Protein AF-A0A2D9XLA2-F1 (afdb_monomer_lite)

pLDDT: mean 77.47, std 13.96, range [51.5, 96.69]

Foldseek 3Di:
DDPVVVVLVVVLVCLLCVVVVVVVVVVVVVCVVDPDQFDDDPNDTHPFDCDDDLQDDGVVLVVCVDDPNNCVRPPPPPPDPVVVVVVVVVVVVCVVDPVVVSCCCVVVPVVSVVVSVVVSVVVVVVVVVVVVVVVD

Secondary structure (DSSP, 8-state):
--HHHHHHHHHHHHHHHHHHHHHHHHHHHHHHH--PPPEEETTEEESS--S--SSS--HHHHH--SSSSHHHHH--S---HHHHHHHHHHHHHHHTS-HHHHHIIIIIIIHHHHHHHHHHHHHHHHHHHHHHHTT-

Radius of gyration: 21.84 Å; chains: 1; bounding box: 56×39×60 Å

Structure (mmCIF, N/CA/C/O backbone):
data_AF-A0A2D9XLA2-F1
#
_entry.id   AF-A0A2D9XLA2-F1
#
loop_
_atom_site.group_PDB
_atom_site.id
_atom_site.type_symbol
_atom_site.label_atom_id
_atom_site.label_alt_id
_atom_site.label_comp_id
_atom_site.label_asym_id
_atom_site.label_entity_id
_atom_site.label_seq_id
_atom_site.pdbx_PDB_ins_code
_atom_site.Cartn_x
_atom_site.Cartn_y
_atom_site.Cartn_z
_atom_site.occupancy
_atom_site.B_iso_or_equiv
_atom_site.auth_seq_id
_atom_site.auth_comp_id
_atom_site.auth_asym_id
_atom_site.auth_atom_id
_atom_site.pdbx_PDB_model_num
ATOM 1 N N . MET A 1 1 ? -2.606 -6.825 31.575 1.00 60.84 1 MET A N 1
ATOM 2 C CA . MET A 1 1 ? -3.112 -6.131 30.365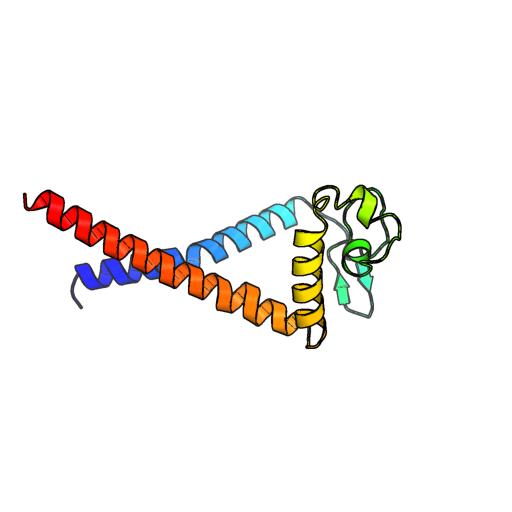 1.00 60.84 1 MET A CA 1
ATOM 3 C C . MET A 1 1 ? -4.543 -6.586 30.116 1.00 60.84 1 MET A C 1
ATOM 5 O O . MET A 1 1 ? -4.752 -7.790 30.022 1.00 60.84 1 MET A O 1
ATOM 9 N N . ASP A 1 2 ? -5.497 -5.656 30.067 1.00 83.44 2 ASP A N 1
ATOM 10 C CA . ASP A 1 2 ? -6.936 -5.933 29.917 1.00 83.44 2 ASP A CA 1
ATOM 11 C C . ASP A 1 2 ? -7.262 -6.727 28.627 1.00 83.44 2 ASP A C 1
ATOM 13 O O . ASP A 1 2 ? -6.584 -6.597 27.599 1.00 83.44 2 ASP A O 1
ATOM 17 N N . GLN A 1 3 ? -8.306 -7.559 28.672 1.00 83.75 3 GLN A N 1
ATOM 18 C CA . GLN A 1 3 ? -8.776 -8.388 27.562 1.00 83.75 3 GLN A CA 1
ATOM 19 C C . GLN A 1 3 ? -9.161 -7.534 26.343 1.00 83.75 3 GLN A C 1
ATOM 21 O O . GLN A 1 3 ? -8.886 -7.928 25.204 1.00 83.75 3 GLN A O 1
ATOM 26 N N . ALA A 1 4 ? -9.738 -6.346 26.558 1.00 82.94 4 ALA A N 1
ATOM 27 C CA . ALA A 1 4 ? -10.071 -5.422 25.474 1.00 82.94 4 ALA A CA 1
ATOM 28 C C . ALA A 1 4 ? -8.813 -4.836 24.808 1.00 82.94 4 ALA A C 1
ATOM 30 O O . ALA A 1 4 ? -8.725 -4.780 23.577 1.00 82.94 4 ALA A O 1
ATOM 31 N N . ALA A 1 5 ? -7.802 -4.477 25.605 1.00 86.31 5 ALA A N 1
ATOM 32 C CA . ALA A 1 5 ? -6.518 -3.999 25.097 1.00 86.31 5 ALA A CA 1
ATOM 33 C C . ALA A 1 5 ? -5.802 -5.074 24.259 1.00 86.31 5 ALA A C 1
ATOM 35 O O . ALA A 1 5 ? -5.314 -4.783 23.166 1.00 86.31 5 ALA A O 1
ATOM 36 N N . ARG A 1 6 ? -5.822 -6.339 24.706 1.00 90.81 6 ARG A N 1
ATOM 37 C CA . ARG A 1 6 ? -5.232 -7.468 23.966 1.00 90.81 6 ARG A CA 1
ATOM 38 C C . ARG A 1 6 ? -5.906 -7.692 22.610 1.00 90.81 6 ARG A C 1
ATOM 40 O O . ARG A 1 6 ? -5.212 -7.802 21.601 1.00 90.81 6 ARG A O 1
ATOM 47 N N . LYS A 1 7 ? -7.244 -7.700 22.558 1.00 90.56 7 LYS A N 1
ATOM 48 C CA . LYS A 1 7 ? -8.001 -7.842 21.297 1.00 90.56 7 LYS A CA 1
ATOM 49 C C . LYS A 1 7 ? -7.679 -6.720 20.306 1.00 90.56 7 LYS A C 1
ATOM 51 O O . LYS A 1 7 ? -7.543 -6.972 19.111 1.00 90.56 7 LYS A O 1
ATOM 56 N N . LYS A 1 8 ? -7.518 -5.488 20.800 1.00 90.81 8 LYS A N 1
ATOM 57 C CA . LYS A 1 8 ? -7.163 -4.327 19.974 1.00 90.81 8 LYS A CA 1
ATOM 58 C C . LYS A 1 8 ? -5.767 -4.456 19.364 1.00 90.81 8 LYS A C 1
ATOM 60 O O . LYS A 1 8 ? -5.614 -4.175 18.179 1.00 90.81 8 LYS A O 1
ATOM 65 N N . ILE A 1 9 ? -4.781 -4.896 20.148 1.00 92.56 9 ILE A N 1
ATOM 66 C CA . ILE A 1 9 ? -3.413 -5.120 19.660 1.00 92.56 9 ILE A CA 1
ATOM 67 C C . ILE A 1 9 ? -3.416 -6.189 18.568 1.00 92.56 9 ILE A C 1
ATOM 69 O O . ILE A 1 9 ? -2.957 -5.912 17.468 1.00 92.56 9 ILE A O 1
ATOM 73 N N . ILE A 1 10 ? -4.027 -7.351 18.825 1.00 94.19 10 ILE A N 1
ATOM 74 C CA . ILE A 1 10 ? -4.099 -8.452 17.852 1.00 94.19 10 ILE A CA 1
ATOM 75 C C . ILE A 1 10 ? -4.731 -7.983 16.537 1.00 94.19 10 ILE A C 1
ATOM 77 O O . ILE A 1 10 ? -4.150 -8.173 15.471 1.00 94.19 10 ILE A O 1
ATOM 81 N N . ARG A 1 11 ? -5.889 -7.311 16.602 1.00 94.25 11 ARG A N 1
ATOM 82 C CA . ARG A 1 11 ? -6.565 -6.763 15.417 1.00 94.25 11 ARG A CA 1
ATOM 83 C C . ARG A 1 11 ? -5.648 -5.829 14.626 1.00 94.25 11 ARG A C 1
ATOM 85 O O . ARG A 1 11 ? -5.551 -5.951 13.412 1.00 94.25 11 ARG A O 1
ATOM 92 N N . ASN A 1 12 ? -5.002 -4.888 15.308 1.00 94.38 12 ASN A N 1
ATOM 93 C CA . ASN A 1 12 ? -4.141 -3.898 14.673 1.00 94.38 12 ASN A CA 1
ATOM 94 C C . ASN A 1 12 ? -2.917 -4.560 14.014 1.00 94.38 12 ASN A C 1
ATOM 96 O O . ASN A 1 12 ? -2.604 -4.251 12.868 1.00 94.38 12 ASN A O 1
ATOM 100 N N . THR A 1 13 ? -2.287 -5.526 14.686 1.00 94.44 13 THR A N 1
ATOM 101 C CA . THR A 1 13 ? -1.173 -6.308 14.133 1.00 94.44 13 THR A CA 1
ATOM 102 C C . THR A 1 13 ? -1.593 -7.108 12.901 1.00 94.44 13 THR A C 1
ATOM 104 O O . THR A 1 13 ? -0.884 -7.089 11.900 1.00 94.44 13 THR A O 1
ATOM 107 N N . ILE A 1 14 ? -2.761 -7.760 12.926 1.00 95.19 14 ILE A N 1
ATOM 108 C CA . ILE A 1 14 ? -3.282 -8.496 11.763 1.00 95.19 14 ILE A CA 1
ATOM 109 C C . ILE A 1 14 ? -3.512 -7.550 10.582 1.00 95.19 14 ILE A C 1
ATOM 111 O O . ILE A 1 14 ? -3.100 -7.864 9.471 1.00 95.19 14 ILE A O 1
ATOM 115 N N . ILE A 1 15 ? -4.129 -6.386 10.815 1.00 94.44 15 ILE A N 1
ATOM 116 C CA . ILE A 1 15 ? -4.367 -5.382 9.766 1.00 94.44 15 ILE A CA 1
ATOM 117 C C . ILE A 1 15 ? -3.048 -4.881 9.166 1.00 94.44 15 ILE A C 1
ATOM 119 O O . ILE A 1 15 ? -2.981 -4.645 7.965 1.00 94.44 15 ILE A O 1
ATOM 123 N N . LEU A 1 16 ? -2.007 -4.719 9.985 1.00 93.12 16 LEU A N 1
ATOM 124 C CA . LEU A 1 16 ? -0.697 -4.276 9.515 1.00 93.12 16 LEU A CA 1
ATOM 125 C C . LEU A 1 16 ? 0.005 -5.343 8.665 1.00 93.12 16 LEU A C 1
ATOM 127 O O . LEU A 1 16 ? 0.615 -5.013 7.655 1.00 93.12 16 LEU A O 1
ATOM 131 N N . LEU A 1 17 ? -0.058 -6.610 9.080 1.00 92.94 17 LEU A N 1
ATOM 132 C CA . LEU A 1 17 ? 0.698 -7.697 8.450 1.00 92.94 17 LEU A CA 1
ATOM 133 C C . LEU A 1 17 ? -0.026 -8.342 7.262 1.00 92.94 17 LEU A C 1
ATOM 135 O O . LEU A 1 17 ? 0.630 -8.891 6.376 1.00 92.94 17 LEU A O 1
ATOM 139 N N . SER A 1 18 ? -1.359 -8.282 7.207 1.00 94.19 18 SER A N 1
ATOM 140 C CA . SER A 1 18 ? -2.132 -8.972 6.169 1.00 94.19 18 SER A CA 1
ATOM 141 C C . SER A 1 18 ? -1.796 -8.552 4.731 1.00 94.19 18 SER A C 1
ATOM 143 O O . SER A 1 18 ? -1.704 -9.454 3.896 1.00 94.19 18 SER A O 1
ATOM 145 N N . PRO A 1 19 ? -1.523 -7.271 4.394 1.00 90.88 19 PRO A N 1
ATOM 146 C CA . PRO A 1 19 ? -1.173 -6.902 3.023 1.00 90.88 19 PRO A CA 1
ATOM 147 C C . PRO A 1 19 ? 0.144 -7.540 2.569 1.00 90.88 19 PRO A C 1
ATOM 149 O O . PRO A 1 19 ? 0.266 -7.948 1.416 1.00 90.88 19 PRO A O 1
ATOM 152 N N . PHE A 1 20 ? 1.108 -7.693 3.482 1.00 89.19 20 PHE A N 1
ATOM 153 C CA . PHE A 1 20 ? 2.384 -8.348 3.192 1.00 89.19 20 PHE A CA 1
ATOM 154 C C . PHE A 1 20 ? 2.201 -9.845 2.944 1.00 89.19 20 PHE A C 1
ATOM 156 O O . PHE A 1 20 ? 2.781 -10.379 2.002 1.00 89.19 20 PHE A O 1
ATOM 163 N N . LEU A 1 21 ? 1.354 -10.512 3.734 1.00 93.69 21 LEU A N 1
ATOM 164 C CA . LEU A 1 21 ? 1.019 -11.919 3.504 1.00 93.69 21 LEU A CA 1
ATOM 165 C C . LEU A 1 21 ? 0.348 -12.114 2.141 1.00 93.69 21 LEU A C 1
ATOM 167 O O . LEU A 1 21 ? 0.744 -12.999 1.388 1.00 93.69 21 LEU A O 1
ATOM 171 N N . VAL A 1 22 ? -0.614 -11.256 1.788 1.00 94.50 22 VAL A N 1
ATOM 172 C CA . VAL A 1 22 ? -1.269 -11.286 0.471 1.00 94.50 22 VAL A CA 1
ATOM 173 C C . VAL A 1 22 ? -0.251 -11.077 -0.652 1.00 94.50 22 VAL A C 1
ATOM 175 O O . VAL A 1 22 ? -0.255 -11.831 -1.621 1.00 94.50 22 VAL A O 1
ATOM 178 N N . MET A 1 23 ? 0.657 -10.107 -0.511 1.00 90.31 23 MET A N 1
ATOM 179 C CA . MET A 1 23 ? 1.720 -9.863 -1.490 1.00 90.31 23 MET A CA 1
ATOM 180 C C . MET A 1 23 ? 2.620 -11.093 -1.677 1.00 90.31 23 MET A C 1
ATOM 182 O O . MET A 1 23 ? 2.908 -11.466 -2.811 1.00 90.31 23 MET A O 1
ATOM 186 N N . ILE A 1 24 ? 3.038 -11.744 -0.587 1.00 90.81 24 ILE A N 1
ATOM 187 C CA . ILE A 1 24 ? 3.863 -12.960 -0.640 1.00 90.81 24 ILE A CA 1
ATOM 188 C C . ILE A 1 24 ? 3.116 -14.086 -1.361 1.00 90.81 24 ILE A C 1
ATOM 190 O O . ILE A 1 24 ? 3.683 -14.715 -2.251 1.00 90.81 24 ILE A O 1
ATOM 194 N N . LEU A 1 25 ? 1.844 -14.313 -1.020 1.00 94.00 25 LEU A N 1
ATOM 195 C CA . LEU A 1 25 ? 1.027 -15.358 -1.641 1.00 94.00 25 LEU A CA 1
ATOM 196 C C . LEU A 1 25 ? 0.847 -15.130 -3.142 1.00 94.00 25 LEU A C 1
ATOM 198 O O . LEU A 1 25 ? 0.991 -16.065 -3.926 1.00 94.00 25 LEU A O 1
ATOM 202 N N . ILE A 1 26 ? 0.569 -13.888 -3.549 1.00 89.31 26 ILE A N 1
ATOM 203 C CA . ILE A 1 26 ? 0.473 -13.521 -4.963 1.00 89.31 26 ILE A CA 1
ATOM 204 C C . ILE A 1 26 ? 1.817 -13.774 -5.647 1.00 89.31 26 ILE A C 1
ATOM 206 O O . ILE A 1 26 ? 1.858 -14.479 -6.651 1.00 89.31 26 ILE A O 1
ATOM 210 N N . ASN A 1 27 ? 2.922 -13.267 -5.098 1.00 86.75 27 ASN A N 1
ATOM 211 C CA . ASN A 1 27 ? 4.243 -13.452 -5.697 1.00 86.75 27 ASN A CA 1
ATOM 212 C C . ASN A 1 27 ? 4.598 -14.934 -5.868 1.00 86.75 27 ASN A C 1
ATOM 214 O O . ASN A 1 27 ? 5.089 -15.320 -6.927 1.00 86.75 27 ASN A O 1
ATOM 218 N N . GLU A 1 28 ? 4.306 -15.773 -4.875 1.00 88.25 28 GLU A N 1
ATOM 219 C CA . GLU A 1 28 ? 4.582 -17.208 -4.955 1.00 88.25 28 GLU A CA 1
ATOM 220 C C . GLU A 1 28 ? 3.674 -17.914 -5.971 1.00 88.25 28 GLU A C 1
ATOM 222 O O . GLU A 1 28 ? 4.143 -18.723 -6.773 1.00 88.25 28 GLU A O 1
ATOM 227 N N . PHE A 1 29 ? 2.391 -17.549 -6.025 1.00 89.25 29 PHE A N 1
ATOM 228 C CA . PHE A 1 29 ? 1.466 -18.054 -7.040 1.00 89.25 29 PHE A CA 1
ATOM 229 C C . PHE A 1 29 ? 1.944 -17.723 -8.461 1.00 89.25 29 PHE A C 1
ATOM 231 O O . PHE A 1 29 ? 1.954 -18.583 -9.346 1.00 89.25 29 PHE A O 1
ATOM 238 N N . TYR A 1 30 ? 2.396 -16.487 -8.683 1.00 80.88 30 TYR A N 1
ATOM 239 C CA . TYR A 1 30 ? 2.950 -16.067 -9.968 1.00 80.88 30 TYR A CA 1
ATOM 240 C C . TYR A 1 30 ? 4.287 -16.754 -10.271 1.00 80.88 30 TYR A C 1
ATOM 242 O O . TYR A 1 30 ? 4.501 -17.157 -11.412 1.00 80.88 30 TYR A O 1
ATOM 250 N N . ARG A 1 31 ? 5.152 -16.979 -9.274 1.00 79.12 31 ARG A N 1
ATOM 251 C CA . ARG A 1 31 ? 6.407 -17.728 -9.451 1.00 79.12 31 ARG A CA 1
ATOM 252 C C . ARG A 1 31 ? 6.164 -19.151 -9.955 1.00 79.12 31 ARG A C 1
ATOM 254 O O . ARG A 1 31 ? 6.900 -19.628 -10.813 1.00 79.12 31 ARG A O 1
ATOM 261 N N . ILE A 1 32 ? 5.126 -19.823 -9.457 1.0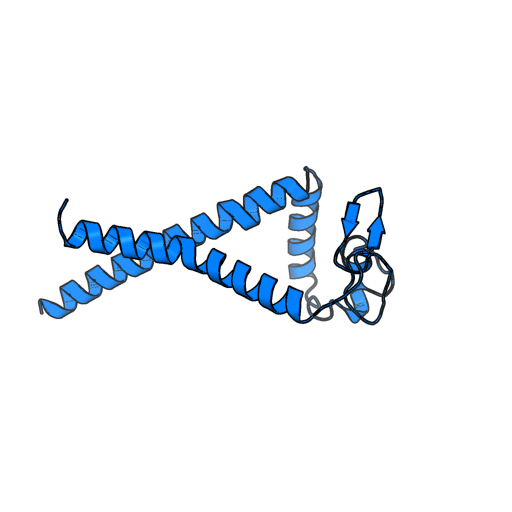0 81.38 32 ILE A N 1
ATOM 262 C CA . ILE A 1 32 ? 4.753 -21.166 -9.927 1.00 81.38 32 ILE A CA 1
ATOM 263 C C . ILE A 1 32 ? 4.227 -21.112 -11.370 1.00 81.38 32 ILE A C 1
ATOM 265 O O . ILE A 1 32 ? 4.542 -21.986 -12.181 1.00 81.38 32 ILE A O 1
ATOM 269 N N . LYS A 1 33 ? 3.439 -20.082 -11.701 1.00 78.38 33 LYS A N 1
ATOM 270 C CA . LYS A 1 33 ? 2.784 -19.936 -13.008 1.00 78.38 33 LYS A CA 1
ATOM 271 C C . LYS A 1 33 ? 3.734 -19.503 -14.132 1.00 78.38 33 LYS A C 1
ATOM 273 O O . LYS A 1 33 ? 3.563 -19.946 -15.266 1.00 78.38 33 LYS A O 1
ATOM 278 N N . TYR A 1 34 ? 4.728 -18.666 -13.843 1.00 69.19 34 TYR A N 1
ATOM 279 C CA . TYR A 1 34 ? 5.641 -18.101 -14.838 1.00 69.19 34 TYR A CA 1
ATOM 280 C C . TYR A 1 34 ? 7.054 -18.667 -14.658 1.00 69.19 34 TYR A C 1
ATOM 282 O O . TYR A 1 34 ? 7.833 -18.197 -13.837 1.00 69.19 34 TYR A O 1
ATOM 290 N N . LYS A 1 35 ? 7.405 -19.673 -15.470 1.00 63.47 35 LYS A N 1
ATOM 291 C CA . LYS A 1 35 ? 8.756 -20.262 -15.547 1.00 63.47 35 LYS A CA 1
ATOM 292 C C . LYS A 1 35 ? 9.649 -19.534 -16.562 1.00 63.47 35 LYS A C 1
ATOM 294 O O . LYS A 1 35 ? 10.353 -20.180 -17.340 1.00 63.47 35 LYS A O 1
ATOM 299 N N . GLU A 1 36 ? 9.579 -18.205 -16.634 1.00 64.38 36 GLU A N 1
ATOM 300 C CA . GLU A 1 36 ? 10.493 -17.469 -17.514 1.00 64.38 36 GLU A CA 1
ATOM 301 C C . GLU A 1 36 ? 11.932 -17.668 -17.027 1.00 64.38 36 GLU A C 1
ATOM 303 O O . GLU A 1 36 ? 12.218 -17.590 -15.830 1.00 64.38 36 GLU A O 1
ATOM 308 N N . LYS A 1 37 ? 12.845 -17.984 -17.954 1.00 58.97 37 LYS A N 1
ATOM 309 C CA . LYS A 1 37 ? 14.253 -18.155 -17.601 1.00 58.97 37 LYS A CA 1
ATOM 310 C C . LYS A 1 37 ? 14.814 -16.792 -17.180 1.00 58.97 37 LYS A C 1
ATOM 312 O O . LYS A 1 37 ? 14.701 -15.842 -17.960 1.00 58.97 37 LYS A O 1
ATOM 317 N N . PRO A 1 38 ? 15.431 -16.687 -15.991 1.00 58.69 38 PRO A N 1
ATOM 318 C CA . PRO A 1 38 ? 16.081 -15.458 -15.580 1.00 58.69 38 PRO A CA 1
ATOM 319 C C . PRO A 1 38 ? 17.116 -15.040 -16.625 1.00 58.69 38 PRO A C 1
ATOM 321 O O . PRO A 1 38 ? 17.892 -15.866 -17.102 1.00 58.69 38 PRO A O 1
ATOM 324 N N . THR A 1 39 ? 17.108 -13.764 -17.006 1.00 55.97 39 THR A N 1
ATOM 325 C CA . THR A 1 39 ? 18.086 -13.215 -17.951 1.00 55.97 39 THR A CA 1
ATOM 326 C C . THR A 1 39 ? 19.129 -12.432 -17.164 1.00 55.97 39 THR A C 1
ATOM 328 O O . THR A 1 39 ? 18.770 -11.589 -16.340 1.00 55.97 39 THR A O 1
ATOM 331 N N . GLU A 1 40 ? 20.415 -12.688 -17.391 1.00 53.47 40 GLU A N 1
ATOM 332 C CA . GLU A 1 40 ? 21.476 -11.897 -16.769 1.00 53.47 40 GLU A CA 1
ATOM 333 C C . GLU A 1 40 ? 21.683 -10.575 -17.509 1.00 53.47 40 GLU A C 1
ATOM 335 O O . GLU A 1 40 ? 21.830 -10.534 -18.731 1.00 53.47 40 GLU A O 1
ATOM 340 N N . LYS A 1 41 ? 21.729 -9.476 -16.754 1.00 51.50 41 LYS A N 1
ATOM 341 C CA . LYS A 1 41 ? 22.202 -8.175 -17.240 1.00 51.50 41 LYS A CA 1
ATOM 342 C C . LYS A 1 41 ? 23.098 -7.568 -16.165 1.00 51.50 41 LYS A C 1
ATOM 344 O O . LYS A 1 41 ? 22.672 -7.426 -15.023 1.00 51.50 41 LYS A O 1
ATOM 349 N N . HIS A 1 42 ? 24.336 -7.223 -16.519 1.00 53.03 42 HIS A N 1
ATOM 350 C CA . HIS A 1 42 ? 25.340 -6.677 -15.589 1.00 53.03 42 HIS A CA 1
ATOM 351 C C . HIS A 1 42 ? 25.517 -7.510 -14.298 1.00 53.03 42 HIS A C 1
ATOM 353 O O . HIS A 1 42 ? 25.482 -6.951 -13.204 1.00 53.03 42 HIS A O 1
ATOM 359 N N . HIS A 1 43 ? 25.677 -8.836 -14.414 1.00 52.06 43 HIS A N 1
ATOM 360 C CA . HIS A 1 43 ? 25.839 -9.765 -13.275 1.00 52.06 43 HIS A CA 1
ATOM 361 C C . HIS A 1 43 ? 24.669 -9.772 -12.272 1.00 52.06 43 HIS A C 1
ATOM 363 O O . HIS A 1 43 ? 24.819 -10.184 -11.124 1.00 52.06 43 HIS A O 1
ATOM 369 N N . LYS A 1 44 ? 23.488 -9.300 -12.690 1.00 53.56 44 LYS A N 1
ATOM 370 C CA . LYS A 1 44 ? 22.251 -9.379 -11.913 1.00 53.56 44 LYS A CA 1
ATOM 371 C C . LYS A 1 44 ? 21.254 -10.260 -12.647 1.00 53.56 44 LYS A C 1
ATOM 373 O O . LYS A 1 44 ? 21.017 -10.083 -13.843 1.00 53.56 44 LYS A O 1
ATOM 378 N N . VAL A 1 45 ? 20.661 -11.188 -11.905 1.00 56.53 45 VAL A N 1
ATOM 379 C CA . VAL A 1 45 ? 19.557 -12.025 -12.368 1.00 56.53 45 VAL A CA 1
ATOM 380 C C . VAL A 1 45 ? 18.300 -11.166 -12.458 1.00 56.53 45 VAL A C 1
ATOM 382 O O . VAL A 1 45 ? 17.821 -10.660 -11.443 1.00 56.53 45 VAL A O 1
ATOM 385 N N . ILE A 1 46 ? 17.764 -10.987 -13.665 1.00 58.97 46 ILE A N 1
ATOM 386 C CA . ILE A 1 46 ? 16.531 -10.230 -13.885 1.00 58.97 46 ILE A CA 1
ATOM 387 C C . ILE A 1 46 ? 15.429 -11.203 -14.304 1.00 58.97 46 ILE A C 1
ATOM 389 O O . ILE A 1 46 ? 15.569 -11.960 -15.264 1.00 58.97 46 ILE A O 1
ATOM 393 N N . ILE A 1 47 ? 14.339 -11.192 -13.535 1.00 56.19 47 ILE A N 1
ATOM 394 C CA . ILE A 1 47 ? 13.217 -12.142 -13.630 1.00 56.19 47 ILE A CA 1
ATOM 395 C C . ILE A 1 47 ? 12.235 -11.752 -14.750 1.00 56.19 47 ILE A C 1
ATOM 397 O O . ILE A 1 47 ? 11.450 -12.577 -15.196 1.00 56.19 47 ILE A O 1
ATOM 401 N N . ILE A 1 48 ? 12.284 -10.505 -15.229 1.00 58.12 48 ILE A N 1
ATOM 402 C CA . ILE A 1 48 ? 11.355 -9.964 -16.228 1.00 58.12 48 ILE A CA 1
ATOM 403 C C . ILE A 1 48 ? 12.153 -9.444 -17.428 1.00 58.12 48 ILE A C 1
ATOM 405 O O . ILE A 1 48 ? 13.178 -8.780 -17.257 1.00 58.12 48 ILE A O 1
ATOM 409 N N . GLY A 1 49 ? 11.670 -9.732 -18.640 1.00 57.03 49 GLY A N 1
ATOM 410 C CA . GLY A 1 49 ? 12.329 -9.391 -19.901 1.00 57.03 49 GLY A CA 1
ATOM 411 C C . GLY A 1 49 ? 12.872 -7.956 -19.952 1.00 57.03 49 GLY A C 1
ATOM 412 O O . GLY A 1 49 ? 12.133 -6.977 -19.861 1.00 57.03 49 GLY A O 1
ATOM 413 N N . THR A 1 50 ? 14.188 -7.835 -20.132 1.00 59.62 50 THR A N 1
ATOM 414 C CA . THR A 1 50 ? 14.902 -6.564 -20.364 1.00 59.62 50 THR A CA 1
ATOM 415 C C . THR A 1 50 ? 15.022 -6.215 -21.844 1.00 59.62 50 THR A C 1
ATOM 417 O O . THR A 1 50 ? 15.620 -5.198 -22.200 1.00 59.62 50 THR A O 1
ATOM 420 N N . LYS A 1 51 ? 14.471 -7.065 -22.715 1.00 63.34 51 LYS A N 1
ATOM 421 C CA . LYS A 1 51 ? 14.408 -6.838 -24.155 1.00 63.34 51 LYS A CA 1
ATOM 422 C C . LYS A 1 51 ? 13.239 -5.913 -24.487 1.00 63.34 51 LYS A C 1
ATOM 424 O O . 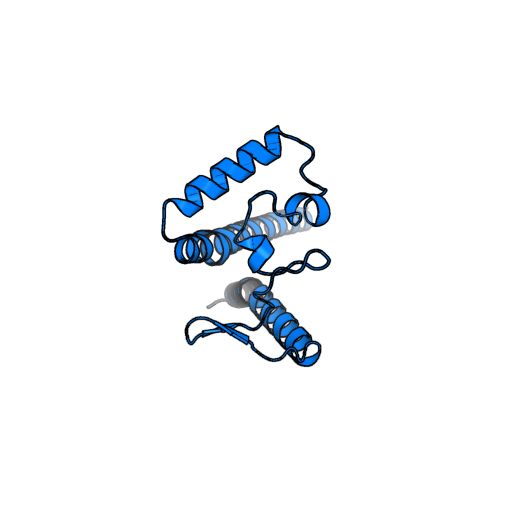LYS A 1 51 ? 12.189 -5.946 -23.839 1.00 63.34 51 LYS A O 1
ATOM 429 N N . LYS A 1 52 ? 13.436 -5.078 -25.505 1.00 65.56 52 LYS A N 1
ATOM 430 C CA . LYS A 1 52 ? 12.370 -4.269 -26.095 1.00 65.56 52 LYS A CA 1
ATOM 431 C C . LYS A 1 52 ? 11.322 -5.205 -26.680 1.00 65.56 52 LYS A C 1
ATOM 433 O O . LYS A 1 52 ? 11.621 -5.957 -27.604 1.00 65.56 52 LYS A O 1
ATOM 438 N N . GLU A 1 53 ? 10.105 -5.145 -26.158 1.00 70.69 53 GLU A N 1
ATOM 439 C CA . GLU A 1 53 ? 8.976 -5.880 -26.711 1.00 70.69 53 GLU A CA 1
ATOM 440 C C . GLU A 1 53 ? 7.793 -4.941 -26.866 1.00 70.69 53 GLU A C 1
ATOM 442 O O . GLU A 1 53 ? 7.257 -4.420 -25.904 1.00 70.69 53 GLU A O 1
ATOM 447 N N . ILE A 1 54 ? 7.402 -4.694 -28.111 1.00 70.94 54 ILE A N 1
ATOM 448 C CA . ILE A 1 54 ? 6.391 -3.682 -28.447 1.00 70.94 54 ILE A CA 1
ATOM 449 C C . ILE A 1 54 ? 4.962 -4.209 -28.197 1.00 70.94 54 ILE A C 1
ATOM 451 O O . ILE A 1 54 ? 4.001 -3.443 -28.166 1.00 70.94 54 ILE A O 1
ATOM 455 N N . ASN A 1 55 ? 4.805 -5.527 -28.040 1.00 73.06 55 ASN A N 1
ATOM 456 C CA . ASN A 1 55 ? 3.508 -6.187 -27.862 1.00 73.06 55 ASN A CA 1
ATOM 457 C C . ASN A 1 55 ? 3.226 -6.610 -26.408 1.00 73.06 55 ASN A C 1
ATOM 459 O O . ASN A 1 55 ? 2.110 -7.033 -26.117 1.00 73.06 55 ASN A O 1
ATOM 463 N N . ARG A 1 56 ? 4.194 -6.483 -25.490 1.00 70.44 56 ARG A N 1
ATOM 464 C CA . ARG A 1 56 ? 4.006 -6.722 -24.050 1.00 70.44 56 ARG A CA 1
ATOM 465 C C . ARG A 1 56 ? 4.814 -5.721 -23.237 1.00 70.44 56 ARG A C 1
ATOM 467 O O . ARG A 1 56 ? 5.898 -5.336 -23.648 1.00 70.44 56 ARG A O 1
ATOM 474 N N . CYS A 1 57 ? 4.328 -5.353 -22.057 1.00 67.75 57 CYS A N 1
ATOM 475 C CA . CYS A 1 57 ? 5.096 -4.495 -21.163 1.00 67.75 57 CYS A CA 1
ATOM 476 C C . CYS A 1 57 ? 6.404 -5.192 -20.758 1.00 67.75 57 CYS A C 1
ATOM 478 O O . CYS A 1 57 ? 6.383 -6.314 -20.250 1.00 67.75 57 CYS A O 1
ATOM 480 N N . SER A 1 58 ? 7.532 -4.517 -20.959 1.00 70.12 58 SER A N 1
ATOM 481 C CA . SER A 1 58 ? 8.848 -4.965 -20.506 1.00 70.12 58 SER A CA 1
ATOM 482 C C . SER A 1 58 ? 9.549 -3.857 -19.721 1.00 70.12 58 SER A C 1
ATOM 484 O O . SER A 1 58 ? 9.204 -2.680 -19.858 1.00 70.12 58 SER A O 1
ATOM 486 N N . TRP A 1 59 ? 10.551 -4.209 -18.906 1.00 69.31 59 TRP A N 1
ATOM 487 C CA . TRP A 1 59 ? 11.320 -3.200 -18.160 1.00 69.31 59 TRP A CA 1
ATOM 488 C C . TRP A 1 59 ? 12.057 -2.235 -19.084 1.00 69.31 59 TRP A C 1
ATOM 490 O O . TRP A 1 59 ? 12.253 -1.080 -18.735 1.00 69.31 59 TRP A O 1
ATOM 500 N N . TYR A 1 60 ? 12.383 -2.673 -20.302 1.00 70.12 60 TYR A N 1
ATOM 501 C CA . TYR A 1 60 ? 12.907 -1.779 -21.327 1.00 70.12 60 TYR A CA 1
ATOM 502 C C . TYR A 1 60 ? 11.938 -0.624 -21.609 1.00 70.12 60 TYR A C 1
ATOM 504 O O . TYR A 1 60 ? 12.344 0.532 -21.553 1.00 70.12 60 TYR A O 1
ATOM 512 N N . CYS A 1 61 ? 10.658 -0.926 -21.854 1.00 69.19 61 CYS A N 1
ATOM 513 C CA . CYS A 1 61 ? 9.628 0.088 -22.095 1.00 69.19 61 CYS A CA 1
ATOM 514 C C . CYS A 1 61 ? 9.316 0.945 -20.853 1.00 69.19 61 CYS A C 1
ATOM 516 O O . CYS A 1 61 ? 8.805 2.049 -21.005 1.00 69.19 61 CYS A O 1
ATOM 518 N N . HIS A 1 62 ? 9.584 0.440 -19.643 1.00 68.88 62 HIS A N 1
ATOM 519 C CA . HIS A 1 62 ? 9.474 1.207 -18.398 1.00 68.88 62 HIS A CA 1
ATOM 520 C C . HIS A 1 62 ? 10.625 2.214 -18.250 1.00 68.88 62 HIS A C 1
ATOM 522 O O . HIS A 1 62 ? 10.406 3.370 -17.907 1.00 68.88 62 HIS A O 1
ATOM 528 N N . ASP A 1 63 ? 11.858 1.779 -18.511 1.00 65.25 63 ASP A N 1
ATOM 529 C CA . ASP A 1 63 ? 13.049 2.603 -18.291 1.00 65.25 63 ASP A CA 1
ATOM 530 C C . ASP A 1 63 ? 13.245 3.637 -19.409 1.00 65.25 63 ASP A C 1
ATOM 532 O O . ASP A 1 63 ? 13.736 4.745 -19.173 1.00 65.25 63 ASP A O 1
ATOM 536 N N . THR A 1 64 ? 12.822 3.288 -20.626 1.00 60.56 64 THR A N 1
ATOM 537 C CA . THR A 1 64 ? 12.809 4.169 -21.796 1.00 60.56 64 THR A CA 1
ATOM 538 C C . THR A 1 64 ? 11.416 4.785 -21.965 1.00 60.56 64 THR A C 1
ATOM 540 O O . THR A 1 64 ? 10.632 4.413 -22.829 1.00 60.56 64 THR A O 1
ATOM 543 N N . ASP A 1 65 ? 11.104 5.780 -21.132 1.00 56.88 65 ASP A N 1
ATOM 544 C CA . ASP A 1 65 ? 9.890 6.630 -21.195 1.00 56.88 65 ASP A CA 1
ATOM 545 C C . ASP A 1 65 ? 9.691 7.386 -22.543 1.00 56.88 65 ASP A C 1
ATOM 547 O O . ASP A 1 65 ? 8.795 8.230 -22.675 1.00 56.88 65 ASP A O 1
ATOM 551 N N . ILE A 1 66 ? 10.546 7.149 -23.541 1.00 53.53 66 ILE A N 1
ATOM 552 C CA . ILE A 1 66 ? 10.775 7.998 -24.714 1.00 53.53 66 ILE A CA 1
ATOM 553 C C . ILE A 1 66 ? 10.332 7.241 -25.969 1.00 53.53 66 ILE A C 1
ATOM 555 O O . ILE A 1 66 ? 10.928 6.224 -26.283 1.00 53.53 66 ILE A O 1
ATOM 559 N N . ASP A 1 67 ? 9.257 7.725 -26.609 1.00 54.09 67 ASP A N 1
ATOM 560 C CA . ASP A 1 67 ? 8.757 7.559 -28.000 1.00 54.09 67 ASP A CA 1
ATOM 561 C C . ASP A 1 67 ? 9.181 6.366 -28.890 1.00 54.09 67 ASP A C 1
ATOM 563 O O . ASP A 1 67 ? 9.101 6.407 -30.113 1.00 54.09 67 ASP A O 1
ATOM 567 N N . ASP A 1 68 ? 9.496 5.225 -28.296 1.00 57.81 68 ASP A N 1
ATOM 568 C CA . ASP A 1 68 ? 10.040 4.057 -28.989 1.00 57.81 68 ASP A CA 1
ATOM 569 C C . ASP A 1 68 ? 8.967 3.072 -29.488 1.00 57.81 68 ASP A C 1
ATOM 571 O O . ASP A 1 68 ? 9.253 1.904 -29.776 1.00 57.81 68 ASP A O 1
ATOM 575 N N . GLY A 1 69 ? 7.710 3.523 -29.535 1.00 62.22 69 GLY A N 1
ATOM 576 C CA . GLY A 1 69 ? 6.519 2.704 -29.788 1.00 62.22 69 GLY A CA 1
ATOM 577 C C . GLY A 1 69 ? 5.913 2.044 -28.538 1.00 62.22 69 GLY A C 1
ATOM 578 O O . GLY A 1 69 ? 4.799 1.528 -28.603 1.00 62.22 69 GLY A O 1
ATOM 579 N N . CYS A 1 70 ? 6.590 2.102 -27.384 1.00 68.44 70 CYS A N 1
ATOM 580 C CA . CYS A 1 70 ? 6.077 1.573 -26.113 1.00 68.44 70 CYS A CA 1
ATOM 581 C C . CYS A 1 70 ? 4.944 2.442 -25.534 1.00 68.44 70 CYS A C 1
ATOM 583 O O . CYS A 1 70 ? 3.916 1.927 -25.097 1.00 68.44 70 CYS A O 1
ATOM 585 N N . LYS A 1 71 ? 5.103 3.772 -25.553 1.00 66.94 71 LYS A N 1
ATOM 586 C CA . LYS A 1 71 ? 4.162 4.718 -24.929 1.00 66.94 71 LYS A CA 1
ATOM 587 C C . LYS A 1 71 ? 2.790 4.730 -25.609 1.00 66.94 71 LYS A C 1
ATOM 589 O O . LYS A 1 71 ? 1.770 4.730 -2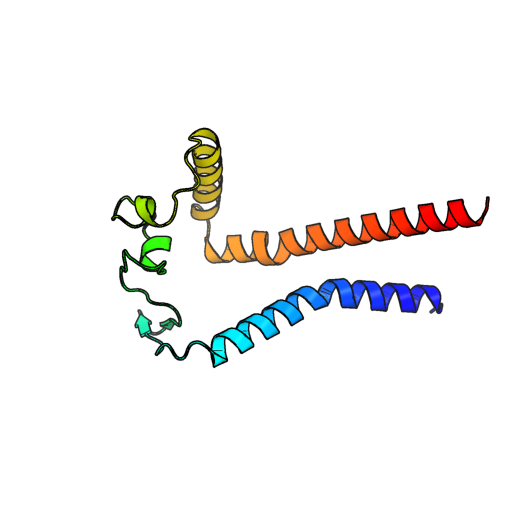4.925 1.00 66.94 71 LYS A O 1
ATOM 594 N N . SER A 1 72 ? 2.764 4.689 -26.942 1.00 69.50 72 SER A N 1
ATOM 595 C CA . SER A 1 72 ? 1.529 4.704 -27.737 1.00 69.50 72 SER A CA 1
ATOM 596 C C . SER A 1 72 ? 0.699 3.425 -27.587 1.00 69.50 72 SER A C 1
ATOM 598 O O . SER A 1 72 ? -0.527 3.495 -27.638 1.00 69.50 72 SER A O 1
ATOM 600 N N . LYS A 1 73 ? 1.343 2.271 -27.361 1.00 71.75 73 LYS A N 1
ATOM 601 C CA . LYS A 1 73 ? 0.664 0.979 -27.171 1.00 71.75 73 LYS A CA 1
ATOM 602 C C . LYS A 1 73 ? 0.336 0.644 -25.716 1.00 71.75 73 LYS A C 1
ATOM 604 O O . LYS A 1 73 ? -0.701 0.037 -25.467 1.00 71.75 73 LY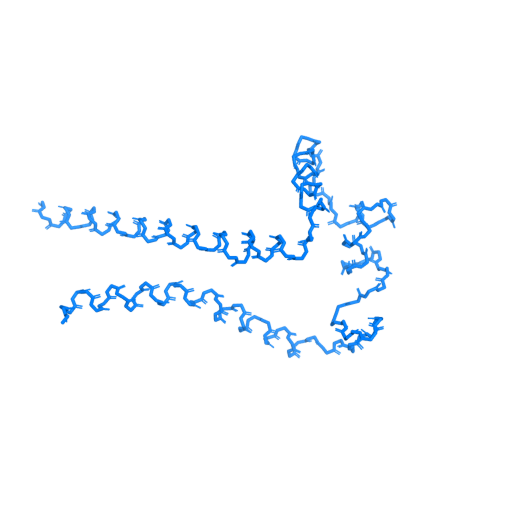S A O 1
ATOM 609 N N . HIS A 1 74 ? 1.187 1.018 -24.760 1.00 71.56 74 HIS A N 1
ATOM 610 C CA . HIS A 1 74 ? 1.038 0.604 -23.357 1.00 71.56 74 HIS A CA 1
ATOM 611 C C . HIS A 1 74 ? 0.452 1.676 -22.436 1.00 71.56 74 HIS A C 1
ATOM 613 O O . HIS A 1 74 ? 0.029 1.342 -21.332 1.00 71.56 74 HIS A O 1
ATOM 619 N N . ASN A 1 75 ? 0.363 2.937 -22.873 1.00 64.44 75 ASN A N 1
ATOM 620 C CA . ASN A 1 75 ? -0.242 4.002 -22.072 1.00 64.44 75 ASN A CA 1
ATOM 621 C C . ASN A 1 75 ? -1.369 4.756 -22.811 1.00 64.44 75 ASN A C 1
ATOM 623 O O . ASN A 1 75 ? -1.270 5.965 -23.032 1.00 64.44 75 ASN A O 1
ATOM 627 N N . PRO A 1 76 ? -2.478 4.082 -23.175 1.00 59.75 76 PRO A N 1
ATOM 628 C CA . PRO A 1 76 ? -3.601 4.732 -23.854 1.00 59.75 76 PRO A CA 1
ATOM 629 C C . PRO A 1 76 ? -4.423 5.666 -22.942 1.00 59.75 76 PRO A C 1
ATOM 631 O O . PRO A 1 76 ? -5.315 6.366 -23.426 1.00 59.75 76 PRO A O 1
ATOM 634 N N . ILE A 1 77 ? -4.162 5.661 -21.627 1.00 56.03 77 ILE A N 1
ATOM 635 C CA . ILE A 1 77 ? -5.064 6.200 -20.596 1.00 56.03 77 ILE A CA 1
ATOM 636 C C . ILE A 1 77 ? -4.794 7.683 -20.299 1.00 56.03 77 ILE A C 1
ATOM 638 O O . ILE A 1 77 ? -5.727 8.429 -19.998 1.00 56.03 77 ILE A O 1
ATOM 642 N N . ILE A 1 78 ? -3.563 8.174 -20.458 1.00 57.12 78 ILE A N 1
ATOM 643 C CA . ILE A 1 78 ? -3.253 9.586 -20.186 1.00 57.12 78 ILE A CA 1
ATOM 644 C C . ILE A 1 78 ? -3.501 10.442 -21.439 1.00 57.12 78 ILE A C 1
ATOM 646 O O . ILE A 1 78 ? -2.592 11.027 -22.019 1.00 57.12 78 ILE A O 1
ATOM 650 N N . LYS A 1 79 ? -4.763 10.544 -21.873 1.00 59.81 79 LYS A N 1
ATOM 651 C CA . LYS A 1 79 ? -5.166 11.521 -22.908 1.00 59.81 79 LYS A CA 1
ATOM 652 C C . LYS A 1 79 ? -5.262 12.947 -22.356 1.00 59.81 79 LYS A C 1
ATOM 654 O O . LYS A 1 79 ? -5.220 13.916 -23.112 1.00 59.81 79 LYS A O 1
ATOM 659 N N . ASN A 1 80 ? -5.382 13.093 -21.033 1.00 69.38 80 ASN A N 1
ATOM 660 C CA . ASN A 1 80 ? -5.473 14.392 -20.379 1.00 69.38 80 ASN A CA 1
ATOM 661 C C . ASN A 1 80 ? -4.073 14.965 -20.098 1.00 69.38 80 ASN A C 1
ATOM 663 O O . ASN A 1 80 ? -3.383 14.545 -19.165 1.00 69.38 80 ASN A O 1
ATOM 667 N N . LYS A 1 81 ? -3.692 15.977 -20.886 1.00 70.56 81 LYS A N 1
ATOM 668 C CA . LYS A 1 81 ? -2.395 16.672 -20.806 1.00 70.56 81 LYS A CA 1
ATOM 669 C C . LYS A 1 81 ? -2.085 17.241 -19.412 1.00 70.56 81 LYS A C 1
ATOM 671 O O . LYS A 1 81 ? -0.913 17.354 -19.055 1.00 70.56 81 LYS A O 1
ATOM 676 N N . SER A 1 82 ? -3.101 17.584 -18.616 1.00 74.00 82 SER A N 1
ATOM 677 C CA . SER A 1 82 ? -2.915 18.142 -17.269 1.00 74.00 82 SER A CA 1
ATOM 678 C C . SER A 1 82 ? -2.461 17.086 -16.262 1.00 74.00 82 SER A C 1
ATOM 680 O O . SER A 1 82 ? -1.531 17.334 -15.496 1.00 74.00 82 SER A O 1
ATOM 682 N N . ILE A 1 83 ? -3.058 15.891 -16.305 1.00 72.44 83 ILE A N 1
ATOM 683 C CA . ILE A 1 83 ? -2.658 14.759 -15.452 1.00 72.44 83 ILE A CA 1
ATOM 684 C C . ILE A 1 83 ? -1.246 14.307 -15.829 1.00 72.44 83 ILE A C 1
ATOM 686 O O . ILE A 1 83 ? -0.408 14.111 -14.955 1.00 72.44 83 ILE A O 1
ATOM 690 N N . ASP A 1 84 ? -0.957 14.249 -17.129 1.00 70.69 84 ASP A N 1
ATOM 691 C CA . ASP A 1 84 ? 0.366 13.913 -17.661 1.00 70.69 84 ASP A CA 1
ATOM 692 C C . ASP A 1 84 ? 1.458 14.881 -17.166 1.00 70.69 84 ASP A C 1
ATOM 694 O O . ASP A 1 84 ? 2.569 14.479 -16.826 1.00 70.69 84 ASP A O 1
ATOM 698 N N . LYS A 1 85 ? 1.135 16.179 -17.064 1.00 77.19 85 LYS A N 1
ATOM 699 C CA . LYS A 1 85 ? 2.051 17.204 -16.542 1.00 77.19 85 LYS A CA 1
ATOM 700 C C . LYS A 1 85 ? 2.329 17.024 -15.049 1.00 77.19 85 LYS A C 1
ATOM 702 O O . LYS A 1 85 ? 3.473 17.179 -14.629 1.00 77.19 85 LYS A O 1
ATOM 707 N N . VAL A 1 86 ? 1.308 16.715 -14.251 1.00 78.06 86 VAL A N 1
ATOM 708 C CA . VAL A 1 86 ? 1.476 16.447 -12.813 1.00 78.06 86 VAL A CA 1
ATOM 709 C C . VAL A 1 86 ? 2.282 15.166 -12.602 1.00 78.06 86 VAL A C 1
ATOM 711 O O . VAL A 1 86 ? 3.250 15.179 -11.846 1.00 78.06 86 VAL A O 1
ATOM 714 N N . TYR A 1 87 ? 1.944 14.100 -13.329 1.00 73.75 87 TYR A N 1
ATOM 715 C CA . TYR A 1 87 ? 2.664 12.829 -13.308 1.00 73.75 87 TYR A CA 1
ATOM 716 C C . TYR A 1 87 ? 4.150 13.011 -13.642 1.00 73.75 87 TYR A C 1
ATOM 718 O O . TYR A 1 87 ? 5.007 12.607 -12.858 1.00 73.75 87 TYR A O 1
ATOM 726 N N . ARG A 1 88 ? 4.467 13.710 -14.743 1.00 73.00 88 ARG A N 1
ATOM 727 C CA . ARG A 1 88 ? 5.855 14.012 -15.126 1.00 73.00 88 ARG A CA 1
ATOM 728 C C . ARG A 1 88 ? 6.612 14.787 -14.055 1.00 73.00 88 ARG A C 1
ATOM 730 O O . ARG A 1 88 ? 7.740 14.429 -13.755 1.00 73.00 88 ARG A O 1
ATOM 737 N N . LYS A 1 89 ? 5.994 15.794 -13.431 1.00 78.62 89 LYS A N 1
ATOM 738 C CA . LYS A 1 89 ? 6.632 16.565 -12.349 1.00 78.62 89 LYS A CA 1
ATOM 739 C C . LYS A 1 89 ? 6.967 15.707 -11.129 1.00 78.62 89 LYS A C 1
ATOM 741 O O . LYS A 1 89 ? 8.031 15.875 -10.540 1.00 78.62 89 LYS A O 1
ATOM 746 N N . ILE A 1 90 ? 6.070 14.795 -10.753 1.00 74.81 90 ILE A N 1
ATOM 747 C CA . ILE A 1 90 ? 6.322 13.839 -9.667 1.00 74.81 90 ILE A CA 1
ATOM 748 C C . ILE A 1 90 ? 7.489 12.921 -10.052 1.00 74.81 90 ILE A C 1
ATOM 750 O O . ILE A 1 90 ? 8.402 12.718 -9.253 1.00 74.81 90 ILE A O 1
ATOM 754 N N . LEU A 1 91 ? 7.503 12.428 -11.294 1.00 70.38 91 LEU A N 1
ATOM 755 C CA . LEU A 1 91 ? 8.556 11.554 -11.809 1.00 70.38 91 LEU A CA 1
ATOM 756 C C . LEU A 1 91 ? 9.926 12.250 -11.869 1.00 70.38 91 LEU A C 1
ATOM 758 O O . LEU A 1 91 ? 10.933 11.675 -11.465 1.00 70.38 91 LEU A O 1
ATOM 762 N N . GLU A 1 92 ? 9.967 13.501 -12.330 1.00 72.38 92 GLU A N 1
ATOM 763 C CA . GLU A 1 92 ? 11.162 14.351 -12.336 1.00 72.38 92 GLU A CA 1
ATOM 764 C C . GLU A 1 92 ? 11.676 14.608 -10.915 1.00 72.38 92 GLU A C 1
ATOM 766 O O . GLU A 1 92 ? 12.881 14.556 -10.677 1.00 72.38 92 GLU A O 1
ATOM 771 N N . GLY A 1 93 ? 10.773 14.837 -9.955 1.00 71.12 93 GLY A N 1
ATOM 772 C CA . GLY A 1 93 ? 11.121 14.964 -8.540 1.00 71.12 93 GLY A CA 1
ATOM 773 C C . GLY A 1 93 ? 11.768 13.694 -7.981 1.00 71.12 93 GLY A C 1
ATOM 774 O O . GLY A 1 93 ? 12.806 13.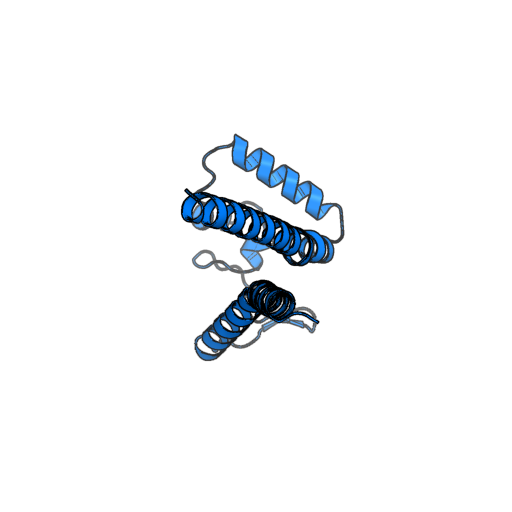769 -7.327 1.00 71.12 93 GLY A O 1
ATOM 775 N N . LEU A 1 94 ? 11.206 12.526 -8.302 1.00 68.12 94 LEU A N 1
ATOM 776 C CA . LEU A 1 94 ? 11.742 11.222 -7.894 1.00 68.12 94 LEU A CA 1
ATOM 777 C C . LEU A 1 94 ? 13.084 10.895 -8.574 1.00 68.12 94 LEU A C 1
ATOM 779 O O . LEU A 1 94 ? 13.954 10.294 -7.945 1.00 68.12 94 LEU A O 1
ATOM 783 N N . ARG A 1 95 ? 13.278 11.312 -9.835 1.00 67.81 95 ARG A N 1
ATOM 784 C CA . ARG A 1 95 ? 14.517 11.107 -10.611 1.00 67.81 95 ARG A CA 1
ATOM 785 C C . ARG A 1 95 ? 15.708 11.935 -10.118 1.00 67.81 95 ARG A C 1
ATOM 787 O O . ARG A 1 95 ? 16.839 11.528 -10.351 1.00 67.81 95 ARG A O 1
ATOM 794 N N . LYS A 1 96 ? 15.488 13.076 -9.451 1.00 66.38 96 LYS A N 1
ATOM 795 C CA . LYS A 1 96 ? 16.575 13.926 -8.917 1.00 66.38 96 LYS A CA 1
ATOM 796 C C . LYS A 1 96 ? 17.332 13.293 -7.739 1.00 66.38 96 LYS A C 1
ATOM 798 O O . LYS A 1 96 ? 18.417 13.759 -7.408 1.00 66.38 96 LYS A O 1
ATOM 803 N N . GLY A 1 97 ? 16.777 12.255 -7.111 1.00 64.88 97 GLY A N 1
ATOM 804 C CA . GLY A 1 97 ? 17.445 11.455 -6.083 1.00 64.88 97 GLY A CA 1
ATOM 805 C C . GLY A 1 97 ? 17.778 10.040 -6.563 1.00 64.88 97 GLY A C 1
ATOM 806 O O . GLY A 1 97 ? 17.646 9.704 -7.737 1.00 64.88 97 GLY A O 1
ATOM 807 N N . ASN A 1 98 ? 18.164 9.162 -5.634 1.00 79.31 98 ASN A N 1
ATOM 808 C CA . ASN A 1 98 ? 18.236 7.731 -5.925 1.00 79.31 98 ASN A CA 1
ATOM 809 C C . ASN A 1 98 ? 16.803 7.178 -6.049 1.00 79.31 98 ASN A C 1
ATOM 811 O O . ASN A 1 98 ? 16.159 6.886 -5.041 1.00 79.31 98 ASN A O 1
ATOM 815 N N . TYR A 1 99 ? 16.308 7.074 -7.285 1.00 71.81 99 TYR A N 1
ATOM 816 C CA . TYR A 1 99 ? 14.937 6.670 -7.628 1.00 71.81 99 TYR A CA 1
ATOM 817 C C . TYR A 1 99 ? 14.481 5.395 -6.903 1.00 71.81 99 TYR A C 1
ATOM 819 O O . TYR A 1 99 ? 13.367 5.334 -6.383 1.00 71.81 99 TYR A O 1
ATOM 827 N N . VAL A 1 100 ? 15.370 4.402 -6.795 1.00 76.12 100 VAL A N 1
ATOM 828 C CA . VAL A 1 100 ? 15.095 3.144 -6.086 1.00 76.12 100 VAL A CA 1
ATOM 829 C C . VAL A 1 100 ? 14.834 3.410 -4.604 1.00 76.12 100 VAL A C 1
ATOM 831 O O . VAL A 1 100 ? 13.832 2.954 -4.058 1.00 76.12 100 VAL A O 1
ATOM 834 N N . VAL A 1 101 ? 15.706 4.189 -3.961 1.00 80.19 101 VAL A N 1
ATOM 835 C CA . VAL A 1 101 ? 15.588 4.525 -2.535 1.00 80.19 101 VAL A CA 1
ATOM 836 C C . VAL A 1 101 ? 14.334 5.353 -2.271 1.00 80.19 101 VAL A C 1
ATOM 838 O O . VAL A 1 101 ? 13.594 5.060 -1.334 1.00 80.19 101 VAL A O 1
ATOM 841 N N . MET A 1 102 ? 14.053 6.347 -3.113 1.00 81.56 102 MET A N 1
ATOM 842 C CA . MET A 1 102 ? 12.873 7.198 -2.953 1.00 81.56 102 MET A CA 1
ATOM 843 C C . MET A 1 102 ? 11.577 6.403 -3.104 1.00 81.56 102 MET A C 1
ATOM 845 O O . MET A 1 102 ? 10.671 6.564 -2.291 1.00 81.56 102 MET A O 1
ATOM 849 N N . ASN A 1 103 ? 11.502 5.481 -4.065 1.00 82.75 103 ASN A N 1
ATOM 850 C CA . ASN A 1 103 ? 10.342 4.603 -4.199 1.00 82.75 103 ASN A CA 1
ATOM 851 C C . ASN A 1 103 ? 10.149 3.710 -2.968 1.00 82.75 103 ASN A C 1
ATOM 853 O O . ASN A 1 103 ? 9.021 3.558 -2.507 1.00 82.75 103 ASN A O 1
ATOM 857 N N . ILE A 1 104 ? 11.222 3.164 -2.388 1.00 84.75 104 ILE A N 1
ATOM 858 C CA . ILE A 1 104 ? 11.122 2.375 -1.152 1.00 84.75 104 ILE A CA 1
ATOM 859 C C . ILE A 1 104 ? 10.581 3.243 -0.008 1.00 84.75 104 ILE A C 1
ATOM 861 O O . ILE A 1 104 ? 9.609 2.873 0.649 1.00 84.75 104 ILE A O 1
ATOM 865 N N . ILE A 1 105 ? 11.158 4.425 0.208 1.00 85.88 105 ILE A N 1
ATOM 866 C CA . ILE A 1 105 ? 10.749 5.308 1.305 1.00 85.88 105 ILE A CA 1
ATOM 867 C C . ILE A 1 105 ? 9.293 5.753 1.138 1.00 85.88 105 ILE A C 1
ATOM 869 O O . ILE A 1 105 ? 8.498 5.607 2.065 1.00 85.88 105 ILE A O 1
ATOM 873 N N . PHE A 1 106 ? 8.920 6.275 -0.031 1.00 83.56 106 PHE A N 1
ATOM 874 C CA . PHE A 1 106 ? 7.593 6.851 -0.231 1.00 83.56 106 PHE A CA 1
ATOM 875 C C . PHE A 1 106 ? 6.512 5.791 -0.436 1.00 83.56 106 PHE A C 1
ATOM 877 O O . PHE A 1 106 ? 5.475 5.856 0.221 1.00 83.56 106 PHE A O 1
ATOM 884 N N . LEU A 1 107 ? 6.736 4.816 -1.320 1.00 83.25 107 LEU A N 1
ATOM 885 C CA . LEU A 1 107 ? 5.692 3.874 -1.735 1.00 83.25 107 LEU A CA 1
ATOM 886 C C . LEU A 1 107 ? 5.612 2.633 -0.847 1.00 83.25 107 LEU A C 1
ATOM 888 O O . LEU A 1 107 ? 4.522 2.097 -0.677 1.00 83.25 107 LEU A O 1
ATOM 892 N N . VAL A 1 108 ? 6.733 2.172 -0.285 1.00 84.75 108 VAL A N 1
ATOM 893 C CA . VAL A 1 108 ? 6.764 0.933 0.514 1.00 84.75 108 VAL A CA 1
ATOM 894 C C . VAL A 1 108 ? 6.632 1.221 2.008 1.00 84.75 108 VAL A C 1
ATOM 896 O O . VAL A 1 108 ? 6.010 0.440 2.723 1.00 84.75 108 VAL A O 1
ATOM 899 N N . ILE A 1 109 ? 7.175 2.341 2.494 1.00 87.69 109 ILE A N 1
ATOM 900 C CA . ILE A 1 109 ? 7.167 2.665 3.929 1.00 87.69 109 ILE A CA 1
ATOM 901 C C . ILE A 1 109 ? 6.115 3.726 4.252 1.00 87.69 109 ILE A C 1
ATOM 903 O O . ILE A 1 109 ? 5.155 3.450 4.972 1.00 87.69 109 ILE A O 1
ATOM 907 N N . LEU A 1 110 ? 6.279 4.943 3.728 1.00 89.69 110 LEU A N 1
ATOM 908 C CA . LEU A 1 110 ? 5.471 6.089 4.139 1.00 89.69 110 LEU A CA 1
ATOM 909 C C . LEU A 1 110 ? 3.995 5.892 3.790 1.00 89.69 110 LEU A C 1
ATOM 911 O O . LEU A 1 110 ? 3.128 6.077 4.644 1.00 89.69 110 LEU A O 1
ATOM 915 N N . TRP A 1 111 ? 3.709 5.505 2.547 1.00 89.69 111 TRP A N 1
ATOM 916 C CA . TRP A 1 111 ? 2.341 5.381 2.062 1.00 89.69 111 TRP A CA 1
ATOM 917 C C . TRP A 1 111 ? 1.548 4.266 2.771 1.00 89.69 111 TRP A C 1
ATOM 919 O O . TRP A 1 111 ? 0.456 4.558 3.271 1.00 89.69 111 TRP A O 1
ATOM 929 N N . PRO A 1 112 ? 2.079 3.038 2.950 1.00 89.44 112 PRO A N 1
ATOM 930 C CA . PRO A 1 112 ? 1.380 1.997 3.702 1.00 89.44 112 PRO A CA 1
ATOM 931 C C . PRO A 1 112 ? 1.190 2.345 5.180 1.00 89.44 112 PRO A C 1
ATOM 933 O O . PRO A 1 112 ? 0.120 2.083 5.732 1.00 89.44 112 PRO A O 1
ATOM 936 N N . LEU A 1 113 ? 2.171 2.995 5.823 1.00 92.06 113 LEU A N 1
ATOM 937 C CA . LEU A 1 113 ? 2.026 3.461 7.207 1.00 92.06 113 LEU A CA 1
ATOM 938 C C . LEU A 1 113 ? 0.930 4.522 7.339 1.00 92.06 113 LEU A C 1
ATOM 940 O O . LEU A 1 113 ? 0.116 4.458 8.263 1.00 92.06 113 LEU A O 1
ATOM 944 N N . LEU A 1 114 ? 0.877 5.475 6.408 1.00 94.69 114 LEU A N 1
ATOM 945 C CA . LEU A 1 114 ? -0.149 6.512 6.391 1.00 94.69 114 LEU A CA 1
ATOM 946 C C . LEU A 1 114 ? -1.549 5.899 6.236 1.00 94.69 114 LEU A C 1
ATOM 948 O O . LEU A 1 114 ? -2.453 6.207 7.019 1.00 94.69 114 LEU A O 1
ATOM 952 N N . MET A 1 115 ? -1.712 4.980 5.279 1.00 93.12 115 MET A N 1
ATOM 953 C CA . MET A 1 115 ? -2.956 4.229 5.078 1.00 93.12 115 MET A CA 1
ATOM 954 C C . MET A 1 115 ? -3.360 3.447 6.327 1.00 93.12 115 MET A C 1
ATOM 956 O O . MET A 1 115 ? -4.519 3.495 6.737 1.00 93.12 115 MET A O 1
ATOM 960 N N . TYR A 1 116 ? -2.406 2.774 6.970 1.00 94.81 116 TYR A N 1
ATOM 961 C CA . TYR A 1 116 ? -2.643 2.026 8.198 1.00 94.81 116 TYR A CA 1
ATOM 962 C C . TYR A 1 116 ? -3.148 2.927 9.333 1.00 94.81 116 TYR A C 1
ATOM 964 O O . TYR A 1 116 ? -4.163 2.623 9.964 1.00 94.81 116 TYR A O 1
ATOM 972 N N . ILE A 1 117 ? -2.499 4.073 9.562 1.00 95.69 117 ILE A N 1
ATOM 973 C CA . ILE A 1 117 ? -2.916 5.039 10.588 1.00 95.69 117 ILE A CA 1
ATOM 974 C C . ILE A 1 117 ? -4.342 5.531 10.321 1.00 95.69 117 ILE A C 1
ATOM 976 O O . ILE A 1 117 ? -5.162 5.569 11.245 1.00 95.69 117 ILE A O 1
ATOM 980 N N . PHE A 1 118 ? -4.659 5.895 9.075 1.00 96.44 118 PHE A N 1
ATOM 981 C CA . PHE A 1 118 ? -6.003 6.349 8.724 1.00 96.44 118 PHE A CA 1
ATOM 982 C C . PHE A 1 118 ? -7.048 5.252 8.895 1.00 96.44 118 PHE A C 1
ATOM 984 O O . PHE A 1 118 ? -8.085 5.502 9.508 1.00 96.44 118 PHE A O 1
ATOM 991 N N . LEU A 1 119 ? -6.752 4.025 8.468 1.00 95.75 119 LEU A N 1
ATOM 992 C CA . LEU A 1 119 ? -7.648 2.888 8.641 1.00 95.75 119 LEU A CA 1
ATOM 993 C C . LEU A 1 119 ? -7.955 2.633 10.124 1.00 95.75 119 LEU A C 1
ATOM 995 O O . LEU A 1 119 ? -9.116 2.469 10.503 1.00 95.75 119 LEU A O 1
ATOM 999 N N . LEU A 1 120 ? -6.940 2.681 10.992 1.00 95.31 120 LEU A N 1
ATOM 1000 C CA . LEU A 1 120 ? -7.145 2.561 12.435 1.00 95.31 120 LEU A CA 1
ATOM 1001 C C . LEU A 1 120 ? -8.017 3.687 12.998 1.00 95.31 120 LEU A C 1
ATOM 1003 O O . LEU A 1 120 ? -8.863 3.428 13.860 1.00 95.31 120 LEU A O 1
ATOM 1007 N N . LYS A 1 121 ? -7.834 4.928 12.531 1.00 95.00 121 LYS A N 1
ATOM 1008 C CA . LYS A 1 121 ? -8.690 6.055 12.930 1.00 95.00 121 LYS A CA 1
ATOM 1009 C C . LYS A 1 121 ? -10.139 5.820 12.508 1.00 95.00 121 LYS A C 1
ATOM 1011 O O . LYS A 1 121 ? -11.020 5.948 13.357 1.00 95.00 121 LYS A O 1
ATOM 1016 N N . CYS A 1 122 ? -10.380 5.407 11.265 1.00 96.69 122 CYS A N 1
ATOM 1017 C CA . CYS A 1 122 ? -11.715 5.082 10.761 1.00 96.69 122 CYS A CA 1
ATOM 1018 C C . CYS A 1 122 ? -12.390 3.995 11.607 1.00 96.69 122 CYS A C 1
ATOM 1020 O O . CYS A 1 122 ? -13.512 4.186 12.072 1.00 96.69 122 CYS A O 1
ATOM 1022 N N . ILE A 1 123 ? -11.685 2.896 11.898 1.00 94.75 123 ILE A N 1
ATOM 1023 C CA . ILE A 1 123 ? -12.215 1.806 12.729 1.00 94.75 123 ILE A CA 1
ATOM 1024 C C . ILE A 1 123 ? -12.554 2.304 14.139 1.00 94.75 123 ILE A C 1
ATOM 1026 O O . ILE A 1 123 ? -13.625 2.001 14.661 1.00 94.75 123 ILE A O 1
ATOM 1030 N N . ASN A 1 124 ? -11.667 3.079 14.770 1.00 93.06 124 ASN A N 1
ATOM 1031 C CA . ASN A 1 124 ? -11.907 3.586 16.122 1.00 93.06 124 ASN A CA 1
ATOM 1032 C C . ASN A 1 124 ? -13.109 4.546 16.170 1.00 93.06 124 ASN A C 1
ATOM 1034 O O . ASN A 1 124 ? -13.893 4.492 17.117 1.00 93.06 124 ASN A O 1
ATOM 1038 N N . ILE A 1 125 ? -13.268 5.409 15.162 1.00 95.56 125 ILE A N 1
ATOM 1039 C CA . ILE A 1 125 ? -14.428 6.303 15.040 1.00 95.56 125 ILE A CA 1
ATOM 1040 C C . ILE A 1 125 ? -15.706 5.476 14.869 1.00 95.56 125 ILE A C 1
ATOM 1042 O O . ILE A 1 125 ? -16.668 5.687 15.606 1.00 95.56 125 ILE A O 1
ATOM 1046 N N . GLN A 1 126 ? -15.693 4.476 13.986 1.00 95.06 126 GLN A N 1
ATOM 1047 C CA . GLN A 1 126 ? -16.842 3.599 13.770 1.00 95.06 126 GLN A CA 1
ATOM 1048 C C . GLN A 1 126 ? -17.248 2.848 15.046 1.00 95.06 126 GLN A C 1
ATOM 1050 O O . GLN A 1 126 ? -18.434 2.722 15.348 1.00 95.06 126 GLN A O 1
ATOM 1055 N N . GLN A 1 127 ? -16.276 2.388 15.837 1.00 92.06 127 GLN A N 1
ATOM 1056 C CA . GLN A 1 127 ? -16.543 1.735 17.120 1.00 92.06 127 GLN A CA 1
ATOM 1057 C C . GLN A 1 127 ? -17.222 2.676 18.120 1.00 92.06 127 GLN A C 1
ATOM 1059 O O . GLN A 1 127 ? -18.175 2.260 18.776 1.00 92.06 127 GLN A O 1
ATOM 1064 N N . LYS A 1 128 ? -16.783 3.941 18.200 1.00 93.12 128 LYS A N 1
ATOM 1065 C CA . LYS A 1 128 ? -17.429 4.958 19.047 1.00 93.12 128 LYS A CA 1
ATOM 1066 C C . LYS A 1 128 ? -18.864 5.241 18.601 1.00 93.12 128 LYS A C 1
ATOM 1068 O O . LYS A 1 128 ? -19.760 5.321 19.436 1.00 93.12 128 LYS A O 1
ATOM 1073 N N . ILE A 1 129 ? -19.096 5.355 17.293 1.00 95.75 129 ILE A N 1
ATOM 1074 C CA . ILE A 1 129 ? -20.444 5.546 16.735 1.00 95.75 129 ILE A CA 1
ATOM 1075 C C . ILE A 1 129 ? -21.348 4.374 17.132 1.00 95.75 129 ILE A C 1
ATOM 1077 O O . ILE A 1 129 ? -22.445 4.583 17.647 1.00 95.75 129 ILE A O 1
ATOM 1081 N N . ASN A 1 130 ? -20.871 3.140 16.964 1.00 94.12 130 ASN A N 1
ATOM 1082 C CA . ASN A 1 130 ? -21.642 1.944 17.298 1.00 94.12 130 ASN A CA 1
ATOM 1083 C C . ASN A 1 130 ? -21.930 1.833 18.806 1.00 94.12 130 ASN A C 1
ATOM 1085 O O . ASN A 1 130 ? -23.022 1.409 19.180 1.00 94.12 130 ASN A O 1
ATOM 1089 N N . SER A 1 131 ? -20.997 2.233 19.681 1.00 93.31 131 SER A N 1
ATOM 1090 C CA . SER A 1 131 ? -21.242 2.228 21.130 1.00 93.31 131 SER A CA 1
ATOM 1091 C C . SER A 1 131 ? -22.273 3.270 21.560 1.00 93.31 131 SER A C 1
ATOM 1093 O O . SER A 1 131 ? -23.052 2.998 22.465 1.00 93.31 131 SER A O 1
ATOM 1095 N N . MET A 1 132 ? -22.304 4.438 20.906 1.00 94.00 132 MET A N 1
ATOM 1096 C CA . MET A 1 132 ? -23.325 5.460 21.168 1.00 94.00 132 MET A CA 1
ATOM 1097 C C . MET A 1 132 ? -24.708 4.997 20.702 1.00 94.00 132 MET A C 1
ATOM 1099 O O . MET A 1 132 ? -25.664 5.106 21.458 1.00 94.00 132 MET A O 1
ATOM 1103 N N . LYS A 1 133 ? -24.804 4.391 19.509 1.00 91.75 133 LYS A N 1
ATOM 1104 C CA . LYS A 1 133 ? -26.068 3.828 19.001 1.00 91.75 133 LYS A CA 1
ATOM 1105 C C . LYS A 1 133 ? -26.654 2.729 19.885 1.00 91.75 133 LYS A C 1
ATOM 1107 O O . LYS A 1 133 ? -27.857 2.562 19.882 1.00 91.75 133 LYS A O 1
ATOM 1112 N N . LYS A 1 134 ? -25.815 1.966 20.590 1.00 86.06 134 LYS A N 1
ATOM 1113 C CA . LYS A 1 134 ? -26.257 0.885 21.485 1.00 86.06 134 LYS A CA 1
ATOM 1114 C C . LYS A 1 134 ? -26.716 1.391 22.863 1.00 86.06 134 LYS A C 1
ATOM 1116 O O . LYS A 1 134 ? -27.300 0.623 23.617 1.00 86.06 134 LYS A O 1
ATOM 1121 N N . LYS A 1 135 ? -26.364 2.630 23.228 1.00 76.25 135 LYS A N 1
ATOM 1122 C CA . LYS A 1 135 ? -26.707 3.238 24.524 1.00 76.25 135 LYS A CA 1
ATOM 1123 C C . LYS A 1 135 ? -28.042 4.001 24.482 1.00 76.25 135 LYS A C 1
ATOM 1125 O O . LYS A 1 135 ? -28.624 4.202 25.543 1.00 76.25 135 LYS A O 1
ATOM 1130 N N . ASN A 1 136 ? -28.482 4.410 23.290 1.00 56.16 136 ASN A N 1
ATOM 1131 C CA . ASN A 1 136 ? -29.834 4.911 23.018 1.00 56.16 136 ASN A CA 1
ATOM 1132 C C . ASN A 1 136 ? -30.764 3.753 22.661 1.00 56.16 136 ASN A C 1
ATOM 1134 O O . ASN A 1 136 ? -31.975 3.907 22.912 1.00 56.16 136 ASN A O 1
#

Sequence (136 aa):
MDQAARKKIIRNTIILLSPFLVMILINEFYRIKYKEKPTEKHHKVIIIGTKKEINRCSWYCHDTDIDDGCKSKHNPIIKNKSIDKVYRKILEGLRKGNYVVMNIIFLVILWPLLMYIFLLKCINIQQKINSMKKKN